Protein AF-A0A6V7IVD2-F1 (afdb_monomer_lite)

Structure (mmCIF, N/CA/C/O backbone):
data_AF-A0A6V7IVD2-F1
#
_entry.id   AF-A0A6V7IVD2-F1
#
loop_
_atom_site.group_PDB
_atom_site.id
_atom_site.type_symbol
_atom_site.label_atom_id
_atom_site.label_alt_id
_atom_site.label_comp_id
_atom_site.label_asym_id
_atom_site.label_entity_id
_atom_site.label_seq_id
_atom_site.pdbx_PDB_ins_code
_atom_site.Cartn_x
_atom_site.Cartn_y
_atom_site.Cartn_z
_atom_site.occupancy
_atom_site.B_iso_or_equiv
_atom_site.auth_seq_id
_atom_site.auth_comp_id
_atom_site.auth_asym_id
_atom_site.auth_atom_id
_atom_site.pdbx_PDB_model_num
ATOM 1 N N . PRO A 1 1 ? -20.797 -0.200 4.166 1.00 40.47 1 PRO A N 1
ATOM 2 C CA . PRO A 1 1 ? -20.493 -0.891 5.443 1.00 40.47 1 PRO A CA 1
ATOM 3 C C . PRO A 1 1 ? -18.982 -1.153 5.578 1.00 40.47 1 PRO A C 1
ATOM 5 O O . PRO A 1 1 ? -18.457 -1.946 4.800 1.00 40.47 1 PRO A O 1
ATOM 8 N N . PRO A 1 2 ? -18.249 -0.468 6.475 1.00 46.56 2 PRO A N 1
ATOM 9 C CA . PRO A 1 2 ? -16.815 -0.700 6.598 1.00 46.56 2 PRO A CA 1
ATOM 10 C C . PRO A 1 2 ? -16.580 -2.073 7.247 1.00 46.56 2 PRO A C 1
ATOM 12 O O . PRO A 1 2 ? -17.110 -2.386 8.311 1.00 46.56 2 PRO A O 1
ATOM 15 N N . GLN A 1 3 ? -15.870 -2.922 6.510 1.00 55.50 3 GLN A N 1
ATOM 16 C CA . GLN A 1 3 ? -15.678 -4.354 6.745 1.00 55.50 3 GLN A CA 1
ATOM 17 C C . GLN A 1 3 ? -14.811 -4.649 7.994 1.00 55.50 3 GLN A C 1
ATOM 19 O O . GLN A 1 3 ? -14.053 -3.783 8.433 1.00 55.50 3 GLN A O 1
ATOM 24 N N . PRO A 1 4 ? -14.923 -5.851 8.601 1.00 46.66 4 PRO A N 1
ATOM 25 C CA . PRO A 1 4 ? -14.442 -6.131 9.953 1.00 46.66 4 PRO A CA 1
ATOM 26 C C . PRO A 1 4 ? -12.910 -6.179 10.089 1.00 46.66 4 PRO A C 1
ATOM 28 O O . PRO A 1 4 ? -12.155 -6.471 9.165 1.00 46.66 4 PRO A O 1
ATOM 31 N N . ARG A 1 5 ? -12.470 -5.906 11.319 1.00 57.91 5 ARG A N 1
ATOM 32 C CA . ARG A 1 5 ? -11.149 -5.434 11.767 1.00 57.91 5 ARG A CA 1
ATOM 33 C C . ARG A 1 5 ? -10.004 -6.476 11.765 1.00 57.91 5 ARG A C 1
ATOM 35 O O . ARG A 1 5 ? -9.218 -6.514 12.701 1.00 57.91 5 ARG A O 1
ATOM 42 N N . LYS A 1 6 ? -9.871 -7.314 10.726 1.00 63.09 6 LYS A N 1
ATOM 43 C CA . LYS A 1 6 ? -8.791 -8.334 10.601 1.00 63.09 6 LYS A CA 1
ATOM 44 C C . LYS A 1 6 ? -7.540 -7.881 9.821 1.00 63.09 6 LYS A C 1
ATOM 46 O O . LYS A 1 6 ? -6.704 -8.707 9.484 1.00 63.09 6 LYS A O 1
ATOM 51 N N . LYS A 1 7 ? -7.413 -6.590 9.514 1.00 70.12 7 LYS A N 1
ATOM 52 C CA . LYS A 1 7 ? -6.372 -6.053 8.616 1.00 70.12 7 LYS A CA 1
ATOM 53 C C . LYS A 1 7 ? -4.995 -5.881 9.283 1.00 70.12 7 LYS A C 1
ATOM 55 O O . LYS A 1 7 ? -3.986 -5.881 8.594 1.00 70.12 7 LYS A O 1
ATOM 60 N N . CYS A 1 8 ? -4.949 -5.789 10.615 1.00 81.75 8 CYS A N 1
ATOM 61 C CA . CYS A 1 8 ? -3.718 -5.577 11.380 1.00 81.75 8 CYS A CA 1
ATOM 62 C C . CYS A 1 8 ? -3.323 -6.816 12.193 1.00 81.75 8 CYS A C 1
ATOM 64 O O . CYS A 1 8 ? -3.869 -7.022 13.279 1.00 81.75 8 CYS A O 1
ATOM 66 N N . PRO A 1 9 ? -2.362 -7.634 11.732 1.00 81.12 9 PRO A N 1
ATOM 67 C CA . PRO A 1 9 ? -1.809 -8.717 12.545 1.00 81.12 9 PRO A CA 1
ATOM 68 C C . PRO A 1 9 ? -0.956 -8.202 13.721 1.00 81.12 9 PRO A C 1
ATOM 70 O O . PRO A 1 9 ? -0.785 -8.912 14.712 1.00 81.12 9 PRO A O 1
ATOM 73 N N . ARG A 1 10 ? -0.436 -6.966 13.661 1.00 84.06 10 ARG A N 1
ATOM 74 C CA . ARG A 1 10 ? 0.256 -6.281 14.772 1.00 84.06 10 ARG A CA 1
ATOM 75 C C . ARG A 1 10 ? -0.267 -4.853 14.943 1.00 84.06 10 ARG A C 1
ATOM 77 O O . ARG A 1 10 ? -0.866 -4.306 14.026 1.00 84.06 10 ARG A O 1
ATOM 84 N N . ARG A 1 11 ? -0.005 -4.241 16.111 1.00 84.94 11 ARG A N 1
ATOM 85 C CA . ARG A 1 11 ? -0.385 -2.841 16.399 1.00 84.94 11 ARG A CA 1
ATOM 86 C C . ARG A 1 11 ? 0.202 -1.855 15.393 1.00 84.94 11 ARG A C 1
ATOM 88 O O . ARG A 1 11 ? -0.514 -0.970 14.950 1.00 84.94 11 ARG A O 1
ATOM 95 N N . ASN A 1 12 ? 1.480 -2.027 15.064 1.00 88.50 12 ASN A N 1
ATOM 96 C CA . ASN A 1 12 ? 2.213 -1.130 14.184 1.00 88.50 12 ASN A CA 1
ATOM 97 C C . ASN A 1 12 ? 2.888 -1.926 13.068 1.00 88.50 12 ASN A C 1
ATOM 99 O O . ASN A 1 12 ? 3.430 -3.002 13.341 1.00 88.50 12 ASN A O 1
ATOM 103 N N . GLY A 1 13 ? 2.882 -1.387 11.853 1.00 89.12 13 GLY A N 1
ATOM 104 C CA . GLY A 1 13 ? 3.600 -1.947 10.710 1.00 89.12 13 GLY A CA 1
ATOM 105 C C . GLY A 1 13 ? 2.794 -1.897 9.420 1.00 89.12 13 GLY A C 1
ATOM 106 O O . GLY A 1 13 ? 1.609 -1.573 9.423 1.00 89.12 13 GLY A O 1
ATOM 107 N N . PHE A 1 14 ? 3.455 -2.248 8.323 1.00 90.06 14 PHE A N 1
ATOM 108 C CA . PHE A 1 14 ? 2.835 -2.352 7.011 1.00 90.06 14 PHE A CA 1
ATOM 109 C C . PHE A 1 14 ? 2.533 -3.815 6.709 1.00 90.06 14 PHE A C 1
ATOM 111 O O . PHE A 1 14 ? 3.407 -4.671 6.835 1.00 90.06 14 PHE A O 1
ATOM 118 N N . PHE A 1 15 ? 1.295 -4.100 6.328 1.00 88.94 15 PHE A N 1
ATOM 119 C CA . PHE A 1 15 ? 0.826 -5.453 6.067 1.00 88.94 15 PHE A CA 1
ATOM 120 C C . PHE A 1 15 ? 0.134 -5.511 4.718 1.00 88.94 15 PHE A C 1
ATOM 122 O O . PHE A 1 15 ? -0.653 -4.629 4.384 1.00 88.94 15 PHE A O 1
ATOM 129 N N . ALA A 1 16 ? 0.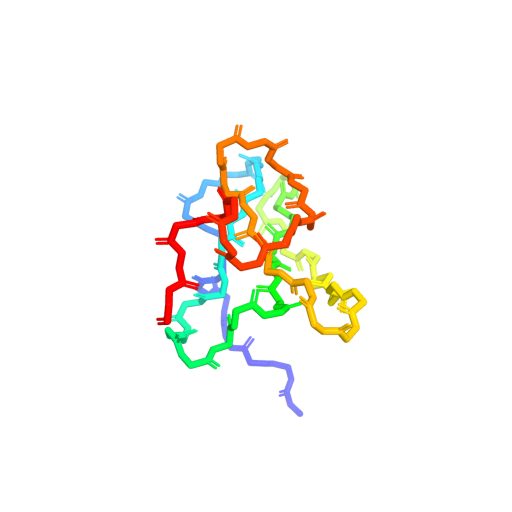410 -6.560 3.952 1.00 87.62 16 ALA A N 1
ATOM 130 C CA . ALA A 1 16 ? -0.275 -6.791 2.692 1.00 87.62 16 ALA A CA 1
ATOM 131 C C . ALA A 1 16 ? -1.780 -7.005 2.913 1.00 87.62 16 ALA A C 1
ATOM 133 O O . ALA A 1 16 ? -2.235 -7.345 4.014 1.00 87.62 16 ALA A O 1
ATOM 134 N N . HIS A 1 17 ? -2.559 -6.814 1.852 1.00 86.44 17 HIS A N 1
ATOM 135 C CA . HIS A 1 17 ? -3.974 -7.136 1.882 1.00 86.44 17 HIS A CA 1
ATOM 136 C C . HIS A 1 17 ? -4.187 -8.632 2.223 1.00 86.44 17 HIS A C 1
ATOM 138 O O . HIS A 1 17 ? -3.431 -9.484 1.756 1.00 86.44 17 HIS A O 1
ATOM 144 N N . PRO A 1 18 ? -5.194 -8.994 3.048 1.00 81.50 18 PRO A N 1
ATOM 145 C CA . PRO A 1 18 ? -5.449 -10.391 3.404 1.00 81.50 18 PRO A CA 1
ATOM 146 C C . PRO A 1 18 ? -5.976 -11.216 2.224 1.00 81.50 18 PRO A C 1
ATOM 148 O O . PRO A 1 18 ? -5.912 -12.442 2.263 1.00 81.50 18 PRO A O 1
ATOM 151 N N . ASP A 1 19 ? -6.528 -10.553 1.207 1.00 83.50 19 ASP A N 1
ATOM 152 C CA . ASP A 1 19 ? -6.883 -11.186 -0.061 1.00 83.50 19 ASP A CA 1
ATOM 153 C C . ASP A 1 19 ? -5.643 -11.245 -0.967 1.00 83.50 19 ASP A C 1
ATOM 155 O O . ASP A 1 19 ? -5.114 -10.183 -1.304 1.00 83.50 19 ASP A O 1
ATOM 159 N N . PRO A 1 20 ? -5.189 -12.444 -1.370 1.00 80.44 20 PRO A N 1
ATOM 160 C CA . PRO A 1 20 ? -4.000 -12.609 -2.202 1.00 80.44 20 PRO A CA 1
ATOM 161 C C . PRO A 1 20 ? -4.185 -12.089 -3.633 1.00 80.44 20 PRO A C 1
ATOM 163 O O . PRO A 1 20 ? -3.196 -11.913 -4.331 1.00 80.44 20 PRO A O 1
ATOM 166 N N . SER A 1 21 ? -5.420 -11.828 -4.072 1.00 83.75 21 SER A N 1
ATOM 167 C CA . SER A 1 21 ? -5.702 -11.247 -5.392 1.00 83.75 21 SER A CA 1
ATOM 168 C C . SER A 1 21 ? -5.447 -9.738 -5.426 1.00 83.75 21 SER A C 1
ATOM 170 O O . SER A 1 21 ? -5.446 -9.142 -6.500 1.00 83.75 21 SER A O 1
ATOM 172 N N . VAL A 1 22 ? -5.281 -9.106 -4.259 1.00 85.19 22 VAL A N 1
ATOM 173 C CA . VAL A 1 22 ? -5.095 -7.662 -4.119 1.00 85.19 22 VAL A CA 1
ATOM 174 C C . VAL A 1 22 ? -3.637 -7.383 -3.759 1.00 85.19 22 VAL A C 1
ATOM 176 O O . VAL A 1 22 ? -3.258 -7.330 -2.590 1.00 85.19 22 VAL A O 1
ATOM 179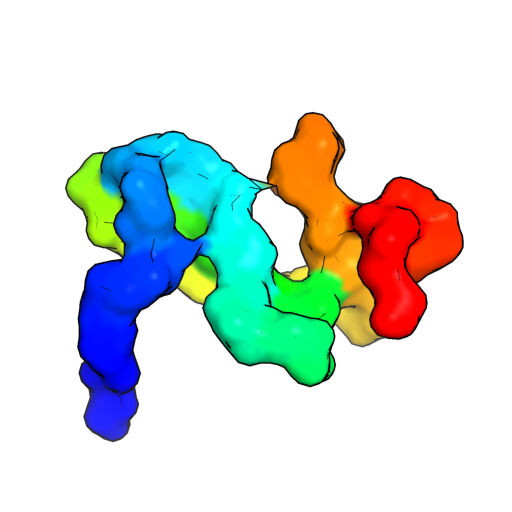 N N . CYS A 1 23 ? -2.810 -7.210 -4.785 1.00 86.00 23 CYS A N 1
ATOM 180 C CA . CYS A 1 23 ? -1.377 -6.943 -4.635 1.00 86.00 23 CYS A CA 1
ATOM 181 C C . CYS A 1 23 ? -1.055 -5.442 -4.569 1.00 86.00 23 CYS A C 1
ATOM 183 O O . CYS A 1 23 ? 0.004 -5.050 -4.078 1.00 86.00 23 CYS A O 1
ATOM 185 N N . ASP A 1 24 ? -1.974 -4.607 -5.049 1.00 88.81 24 ASP A N 1
ATOM 186 C CA . ASP A 1 24 ? -1.859 -3.153 -5.117 1.00 88.81 24 ASP A CA 1
ATOM 187 C C . ASP A 1 24 ? -2.362 -2.443 -3.854 1.00 88.81 24 ASP A C 1
ATOM 189 O O . ASP A 1 24 ? -2.236 -1.230 -3.759 1.00 88.81 24 ASP A O 1
ATOM 193 N N . VAL A 1 25 ? -2.905 -3.151 -2.860 1.00 88.56 25 VAL A N 1
ATOM 194 C CA . VAL A 1 25 ? -3.377 -2.542 -1.605 1.00 88.56 25 VAL A CA 1
ATOM 195 C C . VAL A 1 25 ? -2.610 -3.099 -0.417 1.00 88.56 25 VAL A C 1
ATOM 197 O O . VAL A 1 25 ? -2.368 -4.299 -0.305 1.00 88.56 25 VAL A O 1
ATOM 200 N N . PHE A 1 26 ? -2.273 -2.222 0.520 1.00 89.88 26 PHE A N 1
ATOM 201 C CA . PHE A 1 26 ? -1.696 -2.596 1.801 1.00 89.88 26 PHE A CA 1
ATOM 202 C C . PHE A 1 26 ?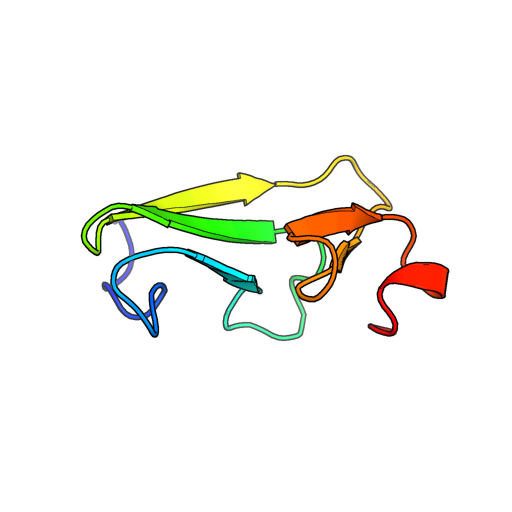 -2.298 -1.792 2.946 1.00 89.88 26 PHE A C 1
ATOM 204 O O . PHE A 1 26 ? -2.967 -0.776 2.761 1.00 89.88 26 PHE A O 1
ATOM 211 N N . TYR A 1 27 ? -2.064 -2.281 4.156 1.00 90.75 27 TYR A N 1
ATOM 212 C 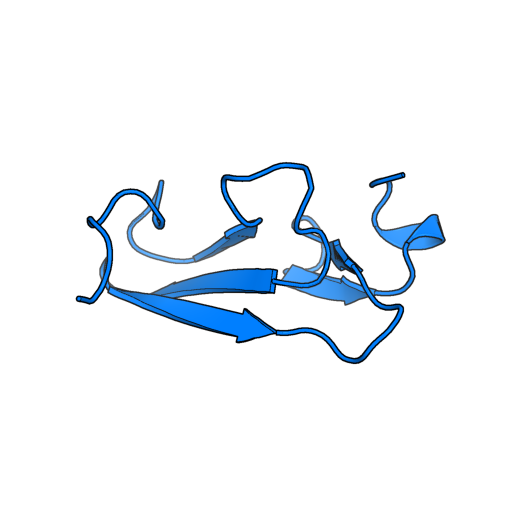CA . TYR A 1 27 ? -2.529 -1.690 5.393 1.00 90.75 27 TYR A CA 1
ATOM 213 C C . TYR A 1 27 ? -1.357 -1.161 6.192 1.00 90.75 27 TYR A C 1
ATOM 215 O O . TYR A 1 27 ? -0.500 -1.921 6.636 1.00 90.75 27 TYR A O 1
ATOM 223 N N . ASN A 1 28 ? -1.352 0.146 6.419 1.00 90.19 28 ASN A N 1
ATOM 224 C CA . ASN A 1 28 ? -0.504 0.749 7.427 1.00 90.19 28 ASN A CA 1
ATOM 225 C C . ASN A 1 28 ? -1.244 0.731 8.762 1.00 90.19 28 ASN A C 1
ATOM 227 O O . ASN A 1 28 ? -2.210 1.466 8.961 1.00 90.19 28 ASN A O 1
ATOM 231 N N . CYS A 1 29 ? -0.810 -0.142 9.656 1.00 89.62 29 CYS A N 1
ATOM 232 C CA . CYS A 1 29 ? -1.358 -0.259 10.991 1.00 89.62 29 CYS A CA 1
ATOM 233 C C . CYS A 1 29 ? -0.627 0.692 11.933 1.00 89.62 29 CYS A C 1
ATOM 235 O O . CYS A 1 29 ? 0.599 0.635 12.033 1.00 89.62 29 CYS A O 1
ATOM 237 N N . ILE A 1 30 ? -1.378 1.543 12.631 1.00 89.44 30 ILE A N 1
ATOM 238 C CA . ILE A 1 30 ? -0.864 2.477 13.636 1.00 89.44 30 ILE A CA 1
ATOM 239 C C . ILE A 1 30 ? -1.754 2.367 14.875 1.00 89.44 30 ILE A C 1
ATOM 241 O O . ILE A 1 30 ? -2.951 2.616 14.809 1.00 89.44 30 ILE A O 1
ATOM 245 N N . ASP A 1 31 ? -1.186 1.937 16.000 1.00 88.62 31 ASP A N 1
ATOM 246 C CA . ASP A 1 31 ? -1.896 1.638 17.255 1.00 88.62 31 ASP A CA 1
ATOM 247 C C . ASP A 1 31 ? -3.090 0.666 17.101 1.00 88.62 31 ASP A C 1
ATOM 249 O O . ASP A 1 31 ? -4.043 0.658 17.875 1.00 88.62 31 ASP A O 1
ATOM 253 N N . GLY A 1 32 ? -3.021 -0.222 16.105 1.00 83.88 32 GLY A N 1
ATOM 254 C CA . GLY A 1 32 ? -4.090 -1.165 15.768 1.00 83.88 32 GLY A CA 1
ATOM 255 C C . GLY A 1 32 ? -5.163 -0.606 14.828 1.00 83.88 32 GLY A C 1
ATOM 256 O O . GLY A 1 32 ? -6.096 -1.337 14.486 1.00 83.88 32 GLY A O 1
ATOM 257 N N . GLU A 1 33 ? -5.024 0.640 14.375 1.00 85.00 33 GLU A N 1
ATOM 258 C CA . GLU A 1 33 ? -5.856 1.225 13.325 1.00 85.00 33 GLU A CA 1
ATOM 259 C C . GLU A 1 33 ? -5.241 0.955 11.951 1.00 85.00 33 GLU A C 1
ATOM 261 O O . GLU A 1 33 ? -4.118 1.369 11.675 1.00 85.00 33 GLU A O 1
ATOM 266 N N . ALA A 1 34 ? -5.977 0.248 11.090 1.00 85.94 34 ALA A N 1
ATOM 267 C CA . ALA A 1 34 ? -5.549 -0.056 9.727 1.00 85.94 34 ALA A CA 1
ATOM 268 C C . ALA A 1 34 ? -5.904 1.097 8.785 1.00 85.94 34 ALA A C 1
ATOM 270 O O . ALA A 1 34 ? -7.085 1.353 8.541 1.00 85.94 34 ALA A O 1
ATOM 271 N N . VAL A 1 35 ? -4.896 1.725 8.192 1.00 87.62 35 VAL A N 1
ATOM 272 C CA . VAL A 1 35 ? -5.066 2.675 7.093 1.00 87.62 35 VAL A CA 1
ATOM 273 C C . VAL A 1 35 ? -4.840 1.940 5.781 1.00 87.62 35 VAL A C 1
ATOM 275 O O . VAL A 1 35 ? -3.764 1.399 5.549 1.00 87.62 35 VAL A O 1
ATOM 278 N N . GLU A 1 36 ? -5.866 1.899 4.938 1.00 87.75 36 GLU A N 1
ATOM 279 C CA . GLU A 1 36 ? -5.779 1.325 3.596 1.00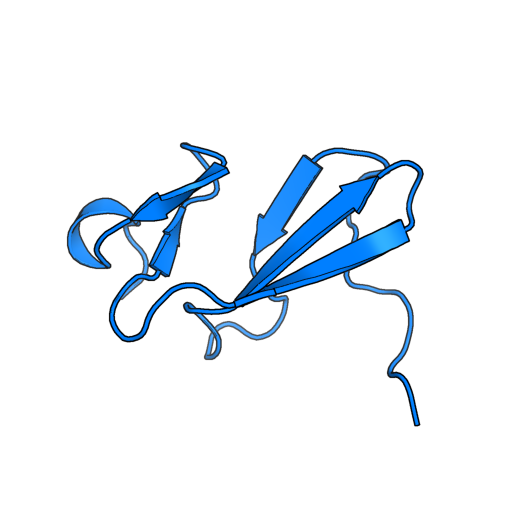 87.75 36 GLU A CA 1
ATOM 280 C C . GLU A 1 36 ? -5.027 2.276 2.669 1.00 87.75 36 GLU A C 1
ATOM 282 O O . GLU A 1 36 ? -5.383 3.449 2.557 1.00 87.75 36 GLU A O 1
ATOM 287 N N . ILE A 1 37 ? -3.983 1.770 2.023 1.00 88.88 37 ILE A N 1
ATOM 288 C CA . ILE A 1 37 ? -3.172 2.519 1.074 1.00 88.88 37 ILE A CA 1
ATOM 289 C C . ILE A 1 37 ? -3.099 1.700 -0.208 1.00 88.88 37 ILE A C 1
ATOM 291 O O . ILE A 1 37 ? -2.664 0.549 -0.202 1.00 88.88 37 ILE A O 1
ATOM 295 N N . THR A 1 38 ? -3.532 2.308 -1.305 1.00 90.50 38 THR A N 1
ATOM 296 C CA . THR A 1 38 ? -3.440 1.722 -2.641 1.00 90.50 38 THR A CA 1
ATOM 297 C C . THR A 1 38 ? -2.185 2.243 -3.330 1.00 90.50 38 THR A C 1
ATOM 299 O O . THR A 1 38 ? -1.962 3.451 -3.427 1.00 90.50 38 THR A O 1
ATOM 302 N N . CYS A 1 39 ? -1.357 1.321 -3.793 1.00 90.19 39 CYS A N 1
ATOM 303 C CA . CYS A 1 39 ? -0.229 1.565 -4.664 1.00 90.19 39 CYS A CA 1
ATOM 304 C C . CYS A 1 39 ? -0.686 2.105 -6.020 1.00 90.19 39 CYS A C 1
ATOM 306 O O . CYS A 1 39 ? -1.794 1.855 -6.493 1.00 90.19 39 CYS A O 1
ATOM 308 N N . THR A 1 40 ? 0.201 2.844 -6.683 1.00 90.62 40 THR A N 1
ATOM 309 C CA . THR A 1 40 ? -0.024 3.259 -8.068 1.00 90.62 40 THR A CA 1
ATOM 310 C C . THR A 1 40 ? -0.218 2.031 -8.956 1.00 90.62 40 THR A C 1
ATOM 312 O O . THR A 1 40 ? 0.431 1.005 -8.749 1.00 90.62 40 THR A O 1
ATOM 315 N N . THR A 1 41 ? -1.080 2.144 -9.967 1.00 86.88 41 THR A N 1
ATOM 316 C CA . THR A 1 41 ? -1.363 1.069 -10.926 1.00 86.88 41 THR A CA 1
ATOM 317 C C . THR A 1 41 ? -0.079 0.417 -11.445 1.00 86.88 41 THR A C 1
ATOM 319 O O . THR A 1 41 ? 0.775 1.090 -12.022 1.00 86.88 41 THR A O 1
ATOM 322 N N . GLY A 1 42 ? 0.030 -0.900 -11.253 1.00 86.00 42 GLY A N 1
ATOM 323 C CA . GLY A 1 42 ? 1.172 -1.708 -11.692 1.00 86.00 42 GLY A CA 1
ATOM 324 C C . GLY A 1 42 ? 2.294 -1.870 -10.663 1.00 86.00 42 GLY A C 1
ATOM 325 O O . GLY A 1 42 ? 3.262 -2.566 -10.956 1.00 86.00 42 GLY A O 1
ATOM 326 N N . LEU A 1 43 ? 2.179 -1.267 -9.476 1.00 91.12 43 LEU A N 1
ATOM 327 C CA . LEU A 1 43 ? 3.079 -1.514 -8.349 1.00 91.12 43 LEU A CA 1
ATOM 328 C C . LEU A 1 43 ? 2.415 -2.437 -7.329 1.00 91.12 43 LEU A C 1
ATOM 330 O O . LEU A 1 43 ? 1.224 -2.317 -7.047 1.00 91.12 43 LEU A O 1
ATOM 334 N N . HIS A 1 44 ? 3.208 -3.336 -6.762 1.00 91.12 44 HIS A N 1
ATOM 335 C CA . HIS A 1 44 ? 2.809 -4.253 -5.707 1.00 91.12 44 HIS A CA 1
ATOM 336 C C . HIS A 1 44 ? 3.420 -3.809 -4.382 1.00 91.12 44 HIS A C 1
ATOM 338 O O . HIS A 1 44 ? 4.541 -3.295 -4.330 1.00 91.12 44 HIS A O 1
ATOM 344 N N . PHE A 1 45 ? 2.683 -4.010 -3.295 1.00 91.00 45 PHE A N 1
ATOM 345 C CA . PHE A 1 45 ? 3.220 -3.768 -1.966 1.00 91.00 45 PHE A CA 1
ATOM 346 C C . PHE A 1 45 ? 4.268 -4.825 -1.601 1.00 91.00 45 PHE A C 1
ATOM 348 O O . PHE A 1 45 ? 3.982 -6.027 -1.565 1.00 91.00 45 PHE A O 1
ATOM 355 N N . ASP A 1 46 ? 5.467 -4.347 -1.280 1.00 89.44 46 ASP A N 1
ATOM 356 C CA . ASP A 1 46 ? 6.548 -5.148 -0.734 1.00 89.44 46 ASP A CA 1
ATOM 357 C C . ASP A 1 46 ? 6.623 -4.977 0.785 1.00 89.44 46 ASP A C 1
ATOM 359 O O . ASP A 1 46 ? 6.877 -3.889 1.306 1.00 89.44 46 ASP A O 1
ATOM 363 N N . GLU A 1 47 ? 6.407 -6.078 1.500 1.00 85.56 47 GLU A N 1
ATOM 364 C CA . GLU A 1 47 ? 6.441 -6.120 2.963 1.00 85.56 47 GLU A CA 1
ATOM 365 C C . GLU A 1 47 ? 7.863 -6.005 3.525 1.00 85.56 47 GLU A C 1
ATOM 367 O O . GLU A 1 47 ? 8.030 -5.580 4.668 1.00 85.56 47 GLU A O 1
ATOM 372 N N . PHE A 1 48 ? 8.883 -6.322 2.719 1.00 85.56 48 PHE A N 1
ATOM 373 C CA . PHE A 1 48 ? 10.284 -6.199 3.116 1.00 85.56 48 PHE A CA 1
ATOM 374 C C . PHE A 1 48 ? 10.742 -4.738 3.138 1.00 85.56 48 PHE A C 1
ATOM 376 O O . PHE A 1 48 ? 11.372 -4.298 4.101 1.00 85.56 48 PHE A O 1
ATOM 383 N N . SER A 1 49 ? 10.397 -3.975 2.101 1.00 87.25 49 SER A N 1
ATOM 384 C CA . SER A 1 49 ? 10.708 -2.547 1.981 1.00 87.25 49 SER A CA 1
ATOM 385 C C . SER A 1 49 ? 9.656 -1.652 2.642 1.00 87.25 49 SER A C 1
ATOM 387 O O . SER A 1 49 ? 9.927 -0.482 2.910 1.00 87.25 49 SER A O 1
ATOM 389 N N . GLY A 1 50 ? 8.450 -2.173 2.893 1.00 87.19 50 GLY A N 1
ATOM 390 C CA . GLY A 1 50 ? 7.321 -1.414 3.432 1.00 87.19 50 GLY A CA 1
ATOM 391 C C . GLY A 1 50 ? 6.784 -0.365 2.455 1.00 87.19 50 GLY A C 1
ATOM 392 O O . GLY A 1 50 ? 6.293 0.678 2.883 1.00 87.19 50 GLY A O 1
ATOM 393 N N . THR A 1 51 ? 6.918 -0.600 1.148 1.00 89.25 51 THR A N 1
ATOM 394 C CA . THR A 1 51 ? 6.539 0.362 0.106 1.00 89.25 51 THR A CA 1
ATOM 395 C C . THR A 1 51 ? 6.042 -0.333 -1.158 1.00 89.25 51 THR A C 1
ATOM 397 O O . THR A 1 51 ? 6.185 -1.542 -1.327 1.00 89.25 51 THR A O 1
ATOM 400 N N . CYS A 1 52 ? 5.451 0.446 -2.056 1.00 91.00 52 CYS A N 1
ATOM 401 C CA . CYS A 1 52 ? 5.042 -0.008 -3.375 1.00 91.00 52 CYS A CA 1
ATOM 402 C C . CYS A 1 52 ? 6.263 -0.099 -4.293 1.00 91.00 52 CYS A C 1
ATOM 404 O O . CYS A 1 52 ? 6.923 0.908 -4.558 1.00 91.00 52 CYS A O 1
ATOM 406 N N . VAL A 1 53 ? 6.539 -1.292 -4.801 1.00 91.81 53 VAL A N 1
ATOM 407 C CA . VAL A 1 53 ? 7.617 -1.566 -5.757 1.00 91.81 53 VAL A CA 1
ATOM 408 C C . VAL A 1 53 ? 7.053 -2.311 -6.963 1.00 91.81 53 VAL A C 1
ATOM 410 O O . VAL A 1 53 ? 5.876 -2.658 -7.006 1.00 91.81 53 VAL A O 1
ATOM 413 N N . TRP A 1 54 ? 7.866 -2.537 -7.988 1.00 90.56 54 TRP A N 1
ATOM 414 C CA . TRP A 1 54 ? 7.431 -3.322 -9.141 1.00 90.56 54 TRP A CA 1
ATOM 415 C C . TRP A 1 54 ? 7.156 -4.781 -8.740 1.00 90.56 54 TRP A C 1
ATOM 417 O O . TRP A 1 54 ? 7.860 -5.296 -7.872 1.00 90.56 54 TRP A O 1
ATOM 427 N N . PRO A 1 55 ? 6.185 -5.469 -9.368 1.00 86.50 55 PRO A N 1
ATOM 428 C CA . PRO A 1 55 ? 5.848 -6.866 -9.065 1.00 86.50 55 PRO A CA 1
ATOM 429 C C . PRO A 1 55 ? 7.063 -7.799 -9.119 1.00 86.50 55 PRO A C 1
ATOM 431 O O . PRO A 1 55 ? 7.229 -8.645 -8.246 1.00 86.50 55 PRO A O 1
ATOM 434 N N . ASP A 1 56 ? 7.959 -7.559 -10.080 1.00 86.19 56 ASP A N 1
ATOM 435 C CA . ASP A 1 56 ? 9.246 -8.251 -10.226 1.00 86.19 56 ASP A CA 1
ATOM 436 C C . ASP A 1 56 ? 10.121 -8.155 -8.962 1.00 86.19 56 ASP A C 1
ATOM 438 O O . ASP A 1 56 ? 10.768 -9.117 -8.562 1.00 86.19 56 ASP A O 1
ATOM 442 N N . SER A 1 57 ? 10.088 -7.006 -8.282 1.00 86.06 57 SER A N 1
ATOM 443 C CA . SER A 1 57 ? 10.838 -6.768 -7.045 1.00 86.06 57 SER A CA 1
ATOM 444 C C . SER A 1 57 ? 10.087 -7.214 -5.788 1.00 86.06 57 SER A C 1
ATOM 446 O O . SER A 1 57 ? 10.726 -7.618 -4.824 1.00 86.06 57 SER A O 1
ATOM 448 N N . ALA A 1 58 ? 8.752 -7.143 -5.782 1.00 81.44 58 ALA A N 1
ATOM 449 C CA . ALA A 1 58 ? 7.928 -7.521 -4.630 1.00 81.44 58 ALA A CA 1
ATOM 450 C C . ALA A 1 58 ? 7.869 -9.042 -4.400 1.00 81.44 58 ALA A C 1
ATOM 452 O O . ALA A 1 58 ? 7.411 -9.485 -3.349 1.00 81.44 58 ALA A O 1
ATOM 453 N N . GLY A 1 59 ? 8.274 -9.852 -5.388 1.00 72.88 59 GLY A N 1
ATOM 454 C CA . GLY A 1 59 ? 8.225 -11.315 -5.300 1.00 72.88 59 GLY A CA 1
ATOM 455 C C . GLY A 1 59 ? 6.802 -11.871 -5.169 1.00 72.88 59 GLY A C 1
ATOM 456 O O . GLY A 1 59 ? 6.613 -12.959 -4.628 1.00 72.88 59 GLY A O 1
ATOM 457 N N . ARG A 1 60 ? 5.801 -11.103 -5.615 1.00 65.88 60 ARG A N 1
ATOM 458 C CA . ARG A 1 60 ? 4.377 -11.448 -5.564 1.00 65.88 60 ARG A CA 1
ATOM 459 C C . ARG A 1 60 ? 3.847 -11.414 -6.999 1.00 65.88 60 ARG A C 1
ATOM 461 O O . ARG A 1 60 ? 3.616 -10.326 -7.533 1.00 65.88 60 ARG A O 1
ATOM 468 N N . GLU A 1 61 ? 3.762 -12.598 -7.603 1.00 52.78 61 GLU A N 1
ATOM 469 C CA . GLU A 1 61 ? 3.287 -12.870 -8.972 1.00 52.78 61 GLU A CA 1
ATOM 470 C C . GLU A 1 61 ? 1.778 -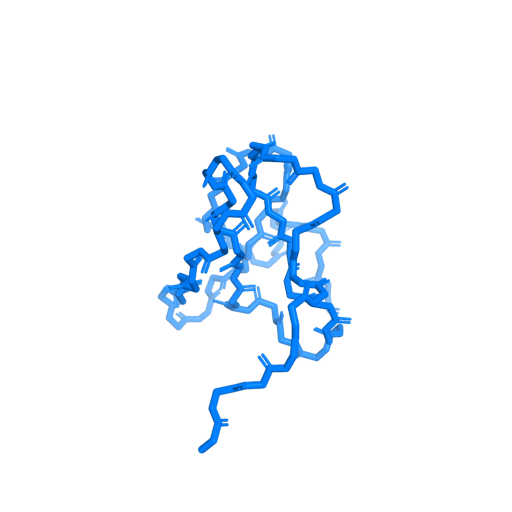13.130 -9.041 1.00 52.78 61 GLU A C 1
ATOM 472 O O . GLU A 1 61 ? 1.241 -13.791 -8.122 1.00 52.78 61 GLU A O 1
#

Sequence (61 aa):
PPQPRKKCPRRNGFFAHPDPSVCDVFYNCIDGEAVEITCTTGLHFDEFSGTCVWPDSAGRE

Organism: NCBI:txid1563983

Foldseek 3Di:
DPDDQPQDPDQAAKAADPDLVQQQWIFGHHRSDTDIDGHDPQWGQARVVRDTDHCVVSVRD

Radius of gyration: 11.22 Å; chains: 1; bounding box: 31×16×29 Å

pLDDT: mean 82.38, std 12.21, range [40.47, 91.81]

Secondary structure (DSSP, 8-state):
-PPPS-S-SSSSEEEE-SSTT--SEEEEEETTEEEEEEPPTT-EEETTTTEEE-HHHHT--

InterPro domains:
  IPR002557 Chitin binding domain [PF01607] (8-57)
  IPR002557 Chitin binding domain [PS50940] (5-61)
  IPR002557 Chitin binding domain [SM00494] (6-60)
  IPR036508 Chitin binding domain superfamily [SSF57625] (3-58)
  IPR051940 Chitin-binding developmental regulator [PTHR23301] (7-59)